Protein AF-A0A0H5RE00-F1 (afdb_monomer_lite)

Organism: NCBI:txid70186

Radius of gyration: 15.26 Å; chains: 1; bounding box: 56×34×27 Å

Secondary structure (DSSP, 8-state):
-------------EEEEEEEETTEEEETTTS--EE-BT-EE--SSS-EEEBSSHHHHHH--PPPPTT-TTTTS-EEEEEEEEES--EE-SSS-EEESEEEEEEEEEE-

pLDDT: mean 86.68, std 14.83, range [39.19, 97.5]

Foldseek 3Di:
DDDPPPPPPPQQKWKAKFFADPNWTHDLPPRPFTADAQDKTADPPDADKTASDPVVRVPDDDDHPPPDPRPPTWMFMWMWGADDDWDDDPDNIIGGRIIHTHDTPGTD

Structure (mmCIF, N/CA/C/O backbone):
data_AF-A0A0H5RE00-F1
#
_entry.id   AF-A0A0H5RE00-F1
#
loop_
_atom_site.group_PDB
_atom_site.id
_atom_site.type_symbol
_atom_site.label_atom_id
_atom_site.label_alt_id
_atom_site.label_comp_id
_atom_site.label_asym_id
_atom_site.label_entity_id
_atom_site.label_seq_id
_atom_site.pdbx_PDB_ins_code
_atom_site.Cartn_x
_atom_site.Cartn_y
_atom_site.Cartn_z
_atom_site.occupancy
_atom_site.B_iso_or_equiv
_atom_site.auth_seq_id
_atom_site.auth_comp_id
_atom_site.auth_asym_id
_atom_site.auth_atom_id
_atom_site.pdbx_PDB_model_num
ATOM 1 N N . ILE A 1 1 ? 39.079 -20.223 -10.712 1.00 48.88 1 ILE A N 1
ATOM 2 C CA . ILE A 1 1 ? 37.761 -19.880 -11.305 1.00 48.88 1 ILE A CA 1
ATOM 3 C C . ILE A 1 1 ? 37.000 -19.061 -10.265 1.00 48.88 1 ILE A C 1
ATOM 5 O O . ILE A 1 1 ? 36.686 -19.583 -9.202 1.00 48.88 1 ILE A O 1
ATOM 9 N N . ARG A 1 2 ? 36.873 -17.744 -10.484 1.00 40.62 2 ARG A N 1
ATOM 10 C CA . ARG A 1 2 ? 36.325 -16.793 -9.500 1.00 40.62 2 ARG A CA 1
ATOM 11 C C . ARG A 1 2 ? 34.838 -17.075 -9.268 1.00 40.62 2 ARG A C 1
ATOM 13 O O . ARG A 1 2 ? 34.059 -17.095 -10.217 1.00 40.62 2 ARG A O 1
ATOM 20 N N . LYS A 1 3 ? 34.474 -17.283 -8.000 1.00 41.06 3 LYS A N 1
ATOM 21 C CA . LYS A 1 3 ? 33.091 -17.317 -7.516 1.00 41.06 3 LYS A CA 1
ATOM 22 C C . LYS A 1 3 ? 32.410 -16.011 -7.938 1.00 41.06 3 LYS A C 1
ATOM 24 O O . LYS A 1 3 ? 32.919 -14.937 -7.628 1.00 41.06 3 LYS A O 1
ATOM 29 N N . LYS A 1 4 ? 31.290 -16.105 -8.661 1.00 43.22 4 LYS A N 1
ATOM 30 C CA . LYS A 1 4 ? 30.365 -14.983 -8.848 1.00 43.22 4 LYS A CA 1
ATOM 31 C C . LYS A 1 4 ? 29.845 -14.611 -7.462 1.00 43.22 4 LYS A C 1
ATOM 33 O O . LYS A 1 4 ? 28.986 -15.301 -6.921 1.00 43.22 4 LYS A O 1
ATOM 38 N N . THR A 1 5 ? 30.406 -13.561 -6.877 1.00 39.19 5 THR A N 1
ATOM 39 C CA . THR A 1 5 ? 29.762 -12.840 -5.785 1.00 39.19 5 THR A CA 1
ATOM 40 C C . THR A 1 5 ? 28.482 -12.269 -6.376 1.00 39.19 5 THR A C 1
ATOM 42 O O . THR A 1 5 ? 28.529 -11.340 -7.177 1.00 39.19 5 THR A O 1
ATOM 45 N N . VAL A 1 6 ? 27.349 -12.902 -6.079 1.00 47.91 6 VAL A N 1
ATOM 46 C CA . VAL A 1 6 ? 26.043 -12.285 -6.289 1.00 47.91 6 VAL A CA 1
ATOM 47 C C . VAL A 1 6 ? 26.027 -11.109 -5.325 1.00 47.91 6 VAL A C 1
ATOM 49 O O . VAL A 1 6 ? 25.973 -11.307 -4.112 1.00 47.91 6 VAL A O 1
ATOM 52 N N . GLU A 1 7 ? 26.220 -9.906 -5.863 1.00 43.00 7 GLU A N 1
ATOM 53 C CA . GLU A 1 7 ? 26.027 -8.663 -5.128 1.00 43.00 7 GLU A CA 1
ATOM 54 C C . GLU A 1 7 ? 24.684 -8.754 -4.416 1.00 43.00 7 GLU A C 1
ATOM 56 O O . GLU A 1 7 ? 23.665 -9.086 -5.024 1.00 43.00 7 GLU A O 1
ATOM 61 N N . SER A 1 8 ? 24.706 -8.534 -3.104 1.00 42.25 8 SER A N 1
ATOM 62 C CA . SER A 1 8 ? 23.508 -8.471 -2.288 1.00 42.25 8 SER A CA 1
ATOM 63 C C . SER A 1 8 ? 22.559 -7.460 -2.922 1.00 42.25 8 SER A C 1
ATOM 65 O O . SER A 1 8 ? 22.810 -6.256 -2.853 1.00 42.25 8 SER A O 1
ATOM 67 N N . THR A 1 9 ? 21.483 -7.933 -3.549 1.00 45.09 9 THR A N 1
ATOM 68 C CA . THR A 1 9 ? 20.336 -7.091 -3.869 1.00 45.09 9 THR A CA 1
ATOM 69 C C . THR A 1 9 ? 19.913 -6.464 -2.557 1.00 45.09 9 THR A C 1
ATOM 71 O O . THR A 1 9 ? 19.398 -7.149 -1.674 1.00 45.09 9 THR A O 1
ATOM 74 N N . VAL A 1 10 ? 20.197 -5.174 -2.392 1.00 53.00 10 VAL A N 1
ATOM 75 C CA . VAL A 1 10 ? 19.558 -4.373 -1.357 1.00 53.00 10 VAL A CA 1
ATOM 76 C C . VAL A 1 10 ? 18.070 -4.613 -1.567 1.00 53.00 10 VAL A C 1
ATOM 78 O O . VAL A 1 10 ? 17.545 -4.250 -2.619 1.00 53.00 10 VAL A O 1
ATOM 81 N N . ASN A 1 11 ? 17.409 -5.311 -0.639 1.00 62.50 11 ASN A N 1
ATOM 82 C CA . ASN A 1 11 ? 15.957 -5.433 -0.671 1.00 62.50 11 ASN A CA 1
ATOM 83 C C . ASN A 1 11 ? 15.418 -4.014 -0.504 1.00 62.50 11 ASN A C 1
ATOM 85 O O . ASN A 1 11 ? 15.337 -3.491 0.607 1.00 62.50 11 ASN A O 1
ATOM 89 N N . GLN A 1 12 ? 15.167 -3.351 -1.629 1.00 85.19 12 GLN A N 1
ATOM 90 C CA . GLN A 1 12 ? 14.669 -1.993 -1.652 1.00 85.19 12 GLN A CA 1
ATOM 91 C C . GLN A 1 12 ? 13.190 -2.059 -1.305 1.00 85.19 12 GLN A C 1
ATOM 93 O O . GLN A 1 12 ? 12.387 -2.629 -2.042 1.00 85.19 12 GLN A O 1
ATOM 98 N N . TYR A 1 13 ? 12.851 -1.503 -0.151 1.00 93.19 13 TYR A N 1
ATOM 99 C CA . TYR A 1 13 ? 11.478 -1.427 0.315 1.00 93.19 13 TYR A CA 1
ATOM 100 C C . TYR A 1 13 ? 10.868 -0.076 -0.029 1.00 93.19 13 TYR A C 1
ATOM 102 O O . TYR A 1 13 ? 11.562 0.936 -0.116 1.00 93.19 13 TYR A O 1
ATOM 110 N N . TYR A 1 14 ? 9.545 -0.065 -0.151 1.00 95.94 14 TYR A N 1
ATOM 111 C CA . TYR A 1 14 ? 8.764 1.141 -0.377 1.00 95.94 14 TYR A CA 1
ATOM 112 C C . TYR A 1 14 ? 7.647 1.268 0.651 1.00 95.94 14 TYR A C 1
ATOM 114 O O . TYR A 1 14 ? 7.284 0.316 1.342 1.00 95.94 14 TYR A O 1
ATOM 122 N N . TYR A 1 15 ? 7.074 2.462 0.737 1.00 95.94 15 TYR A N 1
ATOM 123 C CA . TYR A 1 15 ? 6.132 2.831 1.780 1.00 95.94 15 TYR A CA 1
ATOM 124 C C . TYR A 1 15 ? 4.811 3.322 1.201 1.00 95.94 15 TYR A C 1
ATOM 126 O O . TYR A 1 15 ? 4.764 4.058 0.210 1.00 95.94 15 TYR A O 1
ATOM 134 N N . LYS A 1 16 ? 3.708 2.941 1.848 1.00 95.25 16 LYS A N 1
ATOM 135 C CA . LYS A 1 16 ? 2.358 3.342 1.443 1.00 95.25 16 LYS A CA 1
ATOM 136 C C . LYS A 1 16 ? 1.461 3.552 2.657 1.00 95.25 16 LYS A C 1
ATOM 138 O O . LYS A 1 16 ? 1.506 2.773 3.601 1.00 95.25 16 LYS A O 1
ATOM 143 N N . ILE A 1 17 ? 0.605 4.575 2.613 1.00 95.31 17 ILE A N 1
ATOM 144 C CA . ILE A 1 17 ? -0.490 4.720 3.579 1.00 95.31 17 ILE A CA 1
ATOM 145 C C . ILE A 1 17 ? -1.723 3.963 3.076 1.00 95.31 17 ILE A C 1
ATOM 147 O O . ILE A 1 17 ? -2.159 4.152 1.936 1.00 95.31 17 ILE A O 1
ATOM 151 N N . VAL A 1 18 ? -2.305 3.157 3.958 1.00 95.56 18 VAL A N 1
ATOM 152 C CA . VAL A 1 18 ? -3.552 2.409 3.745 1.00 95.56 18 VAL A CA 1
ATOM 153 C C . VAL A 1 18 ? -4.524 2.664 4.903 1.00 95.56 18 VAL A C 1
ATOM 155 O O . VAL A 1 18 ? -4.112 3.052 5.998 1.00 95.56 18 VAL A O 1
ATOM 158 N N . GLY A 1 19 ? -5.823 2.508 4.651 1.00 95.62 19 GLY A N 1
ATOM 159 C CA . GLY A 1 19 ? -6.872 2.593 5.669 1.00 95.62 19 GLY A CA 1
ATOM 160 C C . GLY A 1 19 ? -7.113 1.241 6.336 1.00 95.62 19 GLY A C 1
ATOM 161 O O . GLY A 1 19 ? -6.923 0.206 5.703 1.00 95.62 19 GLY A O 1
ATOM 162 N N . VAL A 1 20 ? -7.545 1.246 7.594 1.00 95.88 20 VAL A N 1
ATOM 163 C CA . VAL A 1 20 ? -7.832 0.041 8.380 1.00 95.88 20 VAL A CA 1
ATOM 164 C C . VAL A 1 20 ? -9.329 -0.066 8.643 1.00 95.88 20 VAL A C 1
ATOM 166 O O . VAL A 1 20 ? -9.926 0.844 9.214 1.00 95.88 20 VAL A O 1
ATOM 169 N N . VAL A 1 21 ? -9.936 -1.190 8.263 1.00 95.19 21 VAL A N 1
ATOM 170 C CA . VAL A 1 21 ? -11.358 -1.480 8.509 1.00 95.19 21 VAL A CA 1
ATOM 171 C C . VAL A 1 21 ? -11.488 -2.925 8.969 1.00 95.19 21 VAL A C 1
ATOM 173 O O . VAL A 1 21 ? -11.123 -3.838 8.235 1.00 95.19 21 VAL A O 1
ATOM 176 N N . GLY A 1 22 ? -11.972 -3.144 10.196 1.00 93.38 22 GLY A N 1
ATOM 177 C CA . GLY A 1 22 ? -12.140 -4.497 10.747 1.00 93.38 22 GLY A CA 1
ATOM 178 C C . GLY A 1 22 ? -10.849 -5.329 10.746 1.00 93.38 22 GLY A C 1
ATOM 179 O O . GLY A 1 22 ? -10.891 -6.513 10.440 1.00 93.38 22 GLY A O 1
ATOM 180 N N . GLY A 1 23 ? -9.694 -4.699 10.995 1.00 93.25 23 GLY A N 1
ATOM 181 C CA . GLY A 1 23 ? -8.378 -5.357 10.972 1.00 93.25 23 GLY A CA 1
ATOM 182 C C . GLY A 1 23 ? -7.776 -5.582 9.579 1.00 93.25 23 GLY A C 1
ATOM 183 O O . GLY A 1 23 ? -6.653 -6.065 9.480 1.00 93.25 23 GLY A O 1
ATOM 184 N N . ARG A 1 24 ? -8.483 -5.202 8.509 1.00 96.44 24 ARG A N 1
ATOM 185 C CA . ARG A 1 24 ? -8.038 -5.345 7.115 1.00 96.44 24 ARG A CA 1
ATOM 186 C C . ARG A 1 24 ? -7.505 -4.022 6.577 1.00 96.44 24 ARG A C 1
ATOM 188 O O . ARG A 1 24 ? -7.965 -2.956 6.989 1.00 96.44 24 ARG A O 1
ATOM 195 N N . PHE A 1 25 ? -6.559 -4.093 5.646 1.00 97.31 25 PHE A N 1
ATOM 196 C CA . PHE A 1 25 ? -5.849 -2.933 5.112 1.00 97.31 25 PHE A CA 1
ATOM 197 C C . PHE A 1 25 ? -6.296 -2.636 3.683 1.00 97.31 25 PHE A C 1
ATOM 199 O O . PHE A 1 25 ? -6.187 -3.495 2.817 1.00 97.31 25 PHE A O 1
ATOM 206 N N . PHE A 1 26 ? -6.759 -1.418 3.412 1.00 95.75 26 PHE A N 1
ATOM 207 C CA . PHE A 1 26 ? -7.305 -1.035 2.110 1.00 95.75 26 PHE A CA 1
ATOM 208 C C . PHE A 1 26 ? -6.611 0.188 1.518 1.00 95.75 26 PHE A C 1
ATOM 210 O O . PHE A 1 26 ? -6.291 1.158 2.211 1.00 95.75 26 PHE A O 1
ATOM 217 N N . SER A 1 27 ? -6.427 0.177 0.200 1.00 93.50 27 SER A N 1
ATOM 218 C CA . SER A 1 27 ? -5.966 1.337 -0.557 1.00 93.50 27 SER A CA 1
ATOM 219 C C . SER A 1 27 ? -6.886 2.531 -0.316 1.00 93.50 27 SER A C 1
ATOM 221 O O . SER A 1 27 ? -8.087 2.479 -0.571 1.00 93.50 27 SER A O 1
ATOM 223 N N . LEU A 1 28 ? -6.305 3.651 0.116 1.00 91.38 28 LEU A N 1
ATOM 224 C CA . LEU A 1 28 ? -7.030 4.914 0.267 1.00 91.38 28 LEU A CA 1
ATOM 225 C C . LEU A 1 28 ? -7.516 5.489 -1.076 1.00 91.38 28 LEU A C 1
ATOM 227 O O . LEU A 1 28 ? -8.407 6.330 -1.083 1.00 91.38 28 LEU A O 1
ATOM 231 N N . PHE A 1 29 ? -6.928 5.061 -2.199 1.00 86.69 29 PHE A N 1
ATOM 232 C CA . PHE A 1 29 ? -7.257 5.580 -3.527 1.00 86.69 29 PHE A CA 1
ATOM 233 C C . PHE A 1 29 ? -8.598 5.056 -4.048 1.00 86.69 29 PHE A C 1
ATOM 235 O O . PHE A 1 29 ? -9.443 5.843 -4.463 1.00 86.69 29 PHE A O 1
ATOM 242 N N . ASP A 1 30 ? -8.790 3.737 -4.019 1.00 87.44 30 ASP A N 1
ATOM 243 C CA . ASP A 1 30 ? -9.976 3.074 -4.577 1.00 87.44 30 ASP A CA 1
ATOM 244 C C . ASP A 1 30 ? -10.934 2.537 -3.500 1.00 87.44 30 ASP A C 1
ATOM 246 O O . ASP A 1 30 ? -12.094 2.258 -3.798 1.00 87.44 30 ASP A O 1
ATOM 250 N N . GLY A 1 31 ? -10.474 2.396 -2.252 1.00 88.94 31 GLY A N 1
ATOM 251 C CA . GLY A 1 31 ? -11.240 1.809 -1.155 1.00 88.94 31 GLY A CA 1
ATOM 252 C C . GLY A 1 31 ? -11.585 0.326 -1.325 1.00 88.94 31 GLY A C 1
ATOM 253 O O . GLY A 1 31 ? -12.439 -0.170 -0.594 1.00 88.94 31 GLY A O 1
ATOM 254 N N . LYS A 1 32 ? -10.969 -0.368 -2.288 1.00 90.38 32 LYS A N 1
ATOM 255 C CA . LYS A 1 32 ? -11.279 -1.752 -2.683 1.00 90.38 32 LYS A CA 1
ATOM 256 C C . LYS A 1 32 ? -10.059 -2.664 -2.642 1.00 90.38 32 LYS A C 1
ATOM 258 O O . LYS A 1 32 ? -10.184 -3.805 -2.212 1.00 90.38 32 LYS A O 1
ATOM 263 N N . THR A 1 33 ? -8.900 -2.178 -3.083 1.00 94.19 33 THR A N 1
ATOM 264 C CA . THR A 1 33 ? -7.664 -2.963 -3.122 1.00 94.19 33 THR A CA 1
ATOM 265 C C . THR A 1 33 ? -7.227 -3.274 -1.696 1.00 94.19 33 THR A C 1
ATOM 267 O O . THR A 1 33 ? -6.880 -2.363 -0.940 1.00 94.19 33 THR A O 1
ATOM 270 N N . GLU A 1 34 ? -7.264 -4.550 -1.333 1.00 95.94 34 GLU A N 1
ATOM 271 C CA . GLU A 1 34 ? -6.861 -5.044 -0.021 1.00 95.94 34 GLU A CA 1
ATOM 272 C C . GLU A 1 34 ? -5.373 -5.411 -0.014 1.00 95.94 34 GLU A C 1
ATOM 274 O O . GLU A 1 34 ? -4.858 -5.969 -0.979 1.00 95.94 34 GLU A O 1
ATOM 279 N N . TYR A 1 35 ? -4.696 -5.112 1.091 1.00 97.25 35 TYR A N 1
ATOM 280 C CA . TYR A 1 35 ? -3.330 -5.532 1.369 1.00 97.25 35 TYR A CA 1
ATOM 281 C C . TYR A 1 35 ? -3.360 -6.590 2.466 1.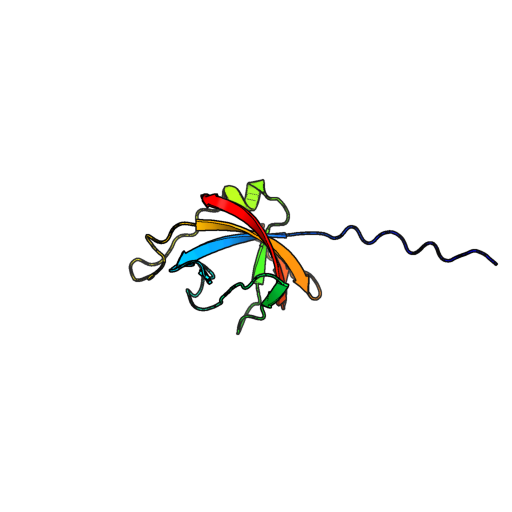00 97.25 35 TYR A C 1
ATOM 283 O O . TYR A 1 35 ? -3.752 -6.305 3.601 1.00 97.25 35 TYR A O 1
ATOM 291 N N . ARG A 1 36 ? -2.919 -7.804 2.139 1.00 97.50 36 ARG A N 1
ATOM 292 C CA . ARG A 1 36 ? -2.758 -8.903 3.096 1.00 97.50 36 ARG A CA 1
ATOM 293 C C . ARG A 1 36 ? -1.290 -9.258 3.239 1.00 97.50 36 ARG A C 1
ATOM 295 O O . ARG A 1 36 ? -0.535 -9.182 2.276 1.00 97.50 36 ARG A O 1
ATOM 302 N N . LEU A 1 37 ? -0.888 -9.558 4.467 1.00 96.25 37 LEU A N 1
ATOM 303 C CA . LEU A 1 37 ? 0.510 -9.783 4.810 1.00 96.25 37 LEU A CA 1
ATOM 304 C C . LEU A 1 37 ? 1.085 -10.939 3.979 1.00 96.25 37 LEU A C 1
ATOM 306 O O . LEU A 1 37 ? 0.502 -12.018 3.952 1.00 96.25 37 LEU A O 1
ATOM 310 N N . GLY A 1 38 ? 2.212 -10.702 3.312 1.00 95.31 38 GLY A N 1
ATOM 311 C CA . GLY A 1 38 ? 2.887 -11.663 2.442 1.00 95.31 38 GLY A CA 1
ATOM 312 C C . GLY A 1 38 ? 2.232 -11.879 1.073 1.00 95.31 38 GLY A C 1
ATOM 313 O O . GLY A 1 38 ? 2.797 -12.601 0.257 1.00 95.31 38 GLY A O 1
ATOM 314 N N . GLU A 1 39 ? 1.082 -11.263 0.786 1.00 96.50 39 GLU A N 1
ATOM 315 C CA . GLU A 1 39 ? 0.399 -11.433 -0.500 1.00 96.50 39 GLU A CA 1
ATOM 316 C C . GLU A 1 39 ? 0.849 -10.392 -1.535 1.00 96.50 39 GLU A C 1
ATOM 318 O O . GLU A 1 39 ? 1.033 -9.208 -1.224 1.00 96.50 39 GLU A O 1
ATOM 323 N N . GLU A 1 40 ? 0.982 -10.837 -2.791 1.00 96.56 40 GLU A N 1
ATOM 324 C CA . GLU A 1 40 ? 1.136 -9.952 -3.945 1.00 96.56 40 GLU A CA 1
ATOM 325 C C . GLU A 1 40 ? -0.182 -9.214 -4.211 1.00 96.56 40 GLU A C 1
ATOM 327 O O . GLU A 1 40 ? -1.233 -9.809 -4.445 1.00 96.56 40 GLU A O 1
ATOM 332 N N . VAL A 1 41 ? -0.110 -7.889 -4.238 1.00 96.38 41 VAL A N 1
ATOM 333 C CA . VAL A 1 41 ? -1.221 -6.999 -4.554 1.00 96.38 41 VAL A CA 1
ATOM 334 C C . VAL A 1 41 ? -1.032 -6.441 -5.955 1.00 96.38 41 VAL A C 1
ATOM 336 O O . VAL A 1 41 ? -0.155 -5.606 -6.189 1.00 96.38 41 VAL A O 1
ATOM 339 N N . ARG A 1 42 ? -1.916 -6.848 -6.869 1.00 94.56 42 ARG A N 1
ATOM 340 C CA . ARG A 1 42 ? -1.972 -6.374 -8.256 1.00 94.56 42 ARG A CA 1
ATOM 341 C C . ARG A 1 42 ? -3.299 -5.647 -8.519 1.00 94.56 42 ARG A C 1
ATOM 343 O O . ARG A 1 42 ? -4.299 -6.294 -8.833 1.00 94.56 42 ARG A O 1
ATOM 350 N N . PRO A 1 43 ? -3.358 -4.314 -8.363 1.00 86.94 43 PRO A N 1
ATOM 351 C CA . PRO A 1 43 ? -4.591 -3.568 -8.576 1.00 86.94 43 PRO A CA 1
ATOM 352 C C . PRO A 1 43 ? -4.961 -3.543 -10.062 1.00 86.94 43 PRO A C 1
ATOM 354 O O . PRO A 1 43 ? -4.097 -3.489 -10.938 1.00 86.94 43 PRO A O 1
ATOM 357 N N . GLN A 1 44 ? -6.259 -3.500 -10.354 1.00 80.50 44 GLN A N 1
ATOM 358 C CA . GLN A 1 44 ? -6.736 -3.255 -11.712 1.00 80.50 44 GLN A CA 1
ATOM 359 C C . GLN A 1 44 ? -6.443 -1.791 -12.090 1.00 80.50 44 GLN A C 1
ATOM 361 O O . GLN A 1 44 ? -6.995 -0.869 -11.490 1.00 80.50 44 GLN A O 1
ATOM 366 N N . GLY A 1 45 ? -5.553 -1.560 -13.060 1.00 80.19 45 GLY A N 1
ATOM 367 C CA . GLY A 1 45 ? -5.263 -0.225 -13.597 1.00 80.19 45 GLY A CA 1
ATOM 368 C C . GLY A 1 45 ? -3.792 0.188 -13.503 1.00 80.19 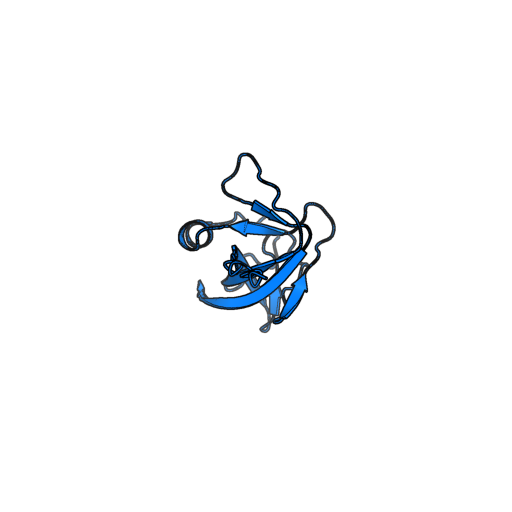45 GLY A C 1
ATOM 369 O O . GLY A 1 45 ? -2.903 -0.554 -13.899 1.00 80.19 45 GLY A O 1
ATOM 370 N N . ARG A 1 46 ? -3.525 1.410 -13.019 1.00 81.44 46 ARG A N 1
ATOM 371 C CA . ARG A 1 46 ? -2.208 2.087 -13.105 1.00 81.44 46 ARG A CA 1
ATOM 372 C C . ARG A 1 46 ? -1.108 1.519 -12.183 1.00 81.44 46 ARG A C 1
ATOM 374 O O . ARG A 1 46 ? -0.032 2.107 -12.094 1.00 81.44 46 ARG A O 1
ATOM 381 N N . GLY A 1 47 ? -1.360 0.398 -11.510 1.00 90.38 47 GLY A N 1
ATOM 382 C CA . GLY A 1 47 ? -0.438 -0.203 -10.548 1.00 90.38 47 GLY A CA 1
ATOM 383 C C . GLY A 1 47 ? -0.496 0.426 -9.152 1.00 90.38 47 GLY A C 1
ATOM 384 O O . GLY A 1 47 ? -1.379 1.226 -8.825 1.00 90.38 47 GLY A O 1
ATOM 385 N N . VAL A 1 48 ? 0.452 0.042 -8.299 1.00 93.81 48 VAL A N 1
ATOM 386 C CA . VAL A 1 48 ? 0.526 0.478 -6.903 1.00 93.81 48 VAL A CA 1
ATOM 387 C C . VAL A 1 48 ? 1.483 1.651 -6.765 1.00 93.81 48 VAL A C 1
ATOM 389 O O . VAL A 1 48 ? 2.689 1.494 -6.911 1.00 93.81 48 VAL A O 1
ATOM 392 N N . PHE A 1 49 ? 0.946 2.820 -6.415 1.00 94.00 49 PHE A N 1
ATOM 393 C CA . PHE A 1 49 ? 1.753 3.988 -6.060 1.00 94.00 49 PHE A CA 1
ATOM 394 C C . PHE A 1 49 ? 2.279 3.896 -4.624 1.00 94.00 49 PHE A C 1
ATOM 396 O O . PHE A 1 49 ? 1.488 3.713 -3.685 1.00 94.00 49 PHE A O 1
ATOM 403 N N . VAL A 1 50 ? 3.587 4.081 -4.478 1.00 94.69 50 VAL A N 1
ATOM 404 C CA . VAL A 1 50 ? 4.367 4.001 -3.239 1.00 94.69 50 VAL A CA 1
ATOM 405 C C . VAL A 1 50 ? 5.405 5.128 -3.186 1.00 94.69 50 VAL A C 1
ATOM 407 O O . VAL A 1 50 ? 5.613 5.839 -4.170 1.00 94.69 50 VAL A O 1
ATOM 410 N N . TYR A 1 51 ? 6.048 5.289 -2.035 1.00 95.00 51 TYR A N 1
ATOM 411 C CA . TYR A 1 51 ? 7.156 6.218 -1.823 1.00 95.00 51 TYR A CA 1
ATOM 412 C C . TYR A 1 51 ? 8.418 5.453 -1.464 1.00 95.00 51 TYR A C 1
ATOM 414 O O . TYR A 1 51 ? 8.352 4.458 -0.747 1.00 95.00 51 TYR A O 1
ATOM 422 N N . GLU A 1 52 ? 9.560 5.938 -1.926 1.00 92.81 52 GLU A N 1
ATOM 423 C CA . GLU A 1 52 ? 10.858 5.375 -1.561 1.00 92.81 52 GLU A CA 1
ATOM 424 C C . GLU A 1 52 ? 11.233 5.713 -0.119 1.00 92.81 52 GLU A C 1
ATOM 426 O O . GLU A 1 52 ? 11.697 4.850 0.617 1.00 92.81 52 GLU A O 1
ATOM 431 N N . GLN A 1 53 ? 10.961 6.948 0.313 1.00 92.25 53 GLN A N 1
ATOM 432 C CA . GLN A 1 53 ? 11.286 7.396 1.663 1.00 92.25 53 GLN A CA 1
ATOM 433 C C . GLN A 1 53 ? 10.066 7.347 2.580 1.00 92.25 53 GLN A C 1
ATOM 435 O O . GLN A 1 53 ? 8.976 7.835 2.249 1.00 92.25 53 GLN A O 1
ATOM 440 N N . LYS A 1 54 ? 10.270 6.813 3.786 1.00 91.88 54 LYS A N 1
ATOM 441 C CA . LYS A 1 54 ? 9.245 6.716 4.829 1.00 91.88 54 LYS A CA 1
ATOM 442 C C . LYS A 1 54 ? 8.665 8.090 5.168 1.00 91.88 54 LYS A C 1
ATOM 444 O O . LYS A 1 54 ? 7.452 8.233 5.285 1.00 91.88 54 LYS A O 1
ATOM 449 N N . GLU A 1 55 ? 9.508 9.110 5.270 1.00 91.06 55 GLU A N 1
ATOM 450 C CA . GLU A 1 55 ? 9.146 10.476 5.660 1.00 91.06 55 GLU A CA 1
ATOM 451 C C . GLU A 1 55 ? 8.289 11.163 4.590 1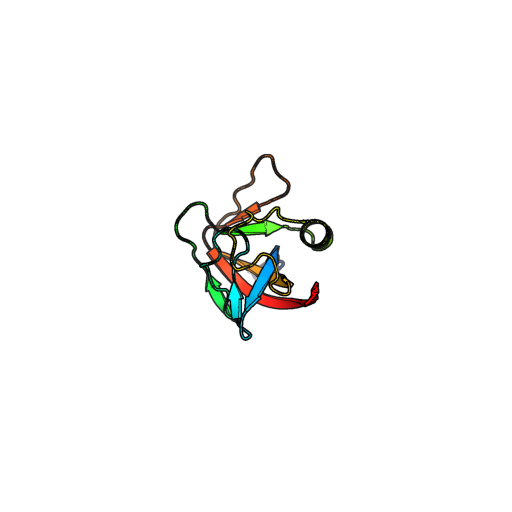.00 91.06 55 GLU A C 1
ATOM 453 O O . GLU A 1 55 ? 7.474 12.033 4.900 1.00 91.06 55 GLU A O 1
ATOM 458 N N . GLN A 1 56 ? 8.460 10.800 3.315 1.00 90.81 56 GLN A N 1
ATOM 459 C CA . GLN A 1 56 ? 7.601 11.285 2.229 1.00 90.81 56 GLN A CA 1
ATOM 460 C C . GLN A 1 56 ? 6.217 10.641 2.309 1.00 90.81 56 GLN A C 1
ATOM 462 O O . GLN A 1 56 ? 5.205 11.344 2.250 1.00 90.81 56 GLN A O 1
ATOM 467 N N . ALA A 1 57 ? 6.166 9.320 2.512 1.00 90.94 57 ALA A N 1
ATOM 468 C CA . ALA A 1 57 ? 4.902 8.624 2.709 1.00 90.94 57 ALA A CA 1
ATOM 469 C C . ALA A 1 57 ? 4.152 9.153 3.932 1.00 90.94 57 ALA A C 1
ATOM 471 O O . ALA A 1 57 ? 2.947 9.350 3.861 1.00 90.94 57 ALA A O 1
ATOM 472 N N . ASP A 1 58 ? 4.853 9.420 5.030 1.00 86.56 58 ASP A N 1
ATOM 473 C CA . ASP A 1 58 ? 4.253 9.844 6.292 1.00 86.56 58 ASP A CA 1
ATOM 474 C C . ASP A 1 58 ? 3.696 11.275 6.244 1.00 86.56 58 ASP A C 1
ATOM 476 O O . ASP A 1 58 ? 2.661 11.568 6.848 1.00 86.56 58 ASP A O 1
ATOM 480 N N . ARG A 1 59 ? 4.336 12.159 5.466 1.00 87.38 59 ARG A N 1
ATOM 481 C C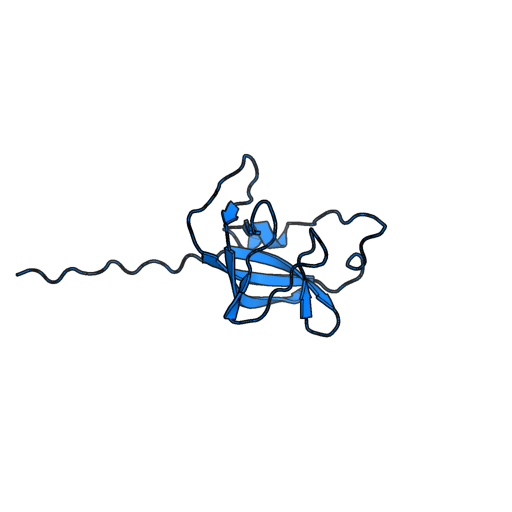A . ARG A 1 59 ? 3.844 13.517 5.176 1.00 87.38 59 ARG A CA 1
ATOM 482 C C . ARG A 1 59 ? 2.686 13.531 4.183 1.00 87.38 59 ARG A C 1
ATOM 484 O O . ARG A 1 59 ? 1.946 14.512 4.131 1.00 87.38 59 ARG A O 1
ATOM 491 N N . ASN A 1 60 ? 2.484 12.457 3.421 1.00 84.88 60 ASN A N 1
ATOM 492 C CA . ASN A 1 60 ? 1.362 12.371 2.500 1.00 84.88 60 ASN A CA 1
ATOM 493 C C . ASN A 1 60 ? 0.032 12.411 3.273 1.00 84.88 60 ASN A C 1
ATOM 495 O O . ASN A 1 60 ? -0.263 11.585 4.142 1.00 84.88 60 ASN A O 1
ATOM 499 N N . ARG A 1 61 ? -0.806 13.387 2.930 1.00 81.44 61 ARG A N 1
ATOM 500 C CA . ARG A 1 61 ? -2.168 13.538 3.447 1.00 81.44 61 ARG A CA 1
ATOM 501 C C . ARG A 1 61 ? -3.123 13.421 2.261 1.00 81.44 61 ARG A C 1
ATOM 503 O O . ARG A 1 61 ? -3.541 14.441 1.719 1.00 81.44 61 ARG A O 1
ATOM 510 N N . PRO A 1 62 ? -3.432 12.192 1.802 1.00 81.50 62 PRO A N 1
ATOM 511 C CA . PRO A 1 62 ? -4.259 12.018 0.619 1.00 81.50 62 PRO A CA 1
ATOM 512 C C . PRO A 1 62 ? -5.640 12.633 0.857 1.00 81.50 62 PRO A C 1
ATOM 514 O O . PRO A 1 62 ? -6.305 12.330 1.853 1.00 81.50 62 PRO A O 1
ATOM 517 N N . HIS A 1 63 ? -6.059 13.499 -0.066 1.00 83.00 63 HIS A N 1
ATOM 518 C CA . HIS A 1 63 ? -7.412 14.029 -0.078 1.00 83.00 63 HIS A CA 1
ATOM 519 C C . HIS A 1 63 ? -8.374 12.911 -0.482 1.00 83.00 63 HIS A C 1
ATOM 521 O O . HIS A 1 63 ? -8.259 12.345 -1.569 1.00 83.00 63 HIS A O 1
ATOM 527 N N . LEU A 1 64 ? -9.307 12.581 0.407 1.00 85.50 64 LEU A N 1
ATOM 528 C CA . LEU A 1 64 ? -10.347 11.596 0.143 1.00 85.50 64 LEU A CA 1
ATOM 529 C C . LEU A 1 64 ? -11.642 12.315 -0.249 1.00 85.50 64 LEU A C 1
ATOM 531 O O . LEU A 1 64 ? -12.034 13.251 0.457 1.00 85.50 64 LEU A O 1
ATOM 535 N N . PRO A 1 65 ? -12.344 11.868 -1.308 1.00 81.19 65 PRO A N 1
ATOM 536 C CA . PRO A 1 65 ? -13.660 12.397 -1.648 1.00 81.19 65 PRO A CA 1
ATOM 537 C C . PRO A 1 65 ? -14.614 12.325 -0.452 1.00 81.19 65 PRO A C 1
ATOM 539 O O . PRO A 1 65 ? -14.538 11.392 0.351 1.00 81.19 65 PRO A O 1
ATOM 542 N N . LYS A 1 66 ? -15.563 13.268 -0.352 1.00 81.00 66 LYS A N 1
ATOM 543 C CA . LYS A 1 66 ? -16.532 13.321 0.764 1.00 81.00 66 LYS A CA 1
ATOM 544 C C . LYS A 1 66 ? -17.282 11.998 0.976 1.00 81.00 66 LYS A C 1
ATOM 546 O O . LYS A 1 66 ? -17.583 11.670 2.116 1.00 81.00 66 LYS A O 1
ATOM 551 N N . GLN A 1 67 ? -17.537 11.258 -0.102 1.00 83.94 67 GLN A N 1
ATOM 552 C CA . GLN A 1 67 ? -18.279 9.993 -0.114 1.00 83.94 67 GLN A CA 1
ATOM 553 C C . GLN A 1 67 ? -17.400 8.758 0.169 1.00 83.94 67 GLN A C 1
ATOM 555 O O . GLN A 1 67 ? -17.899 7.634 0.184 1.00 83.94 67 GLN A O 1
ATOM 560 N N . SER A 1 68 ? -16.086 8.930 0.361 1.00 85.69 68 SER A N 1
ATOM 561 C CA . SER A 1 68 ? -15.187 7.809 0.635 1.00 85.69 68 SER A CA 1
ATOM 562 C C . SER A 1 68 ? -15.532 7.155 1.969 1.00 85.69 68 SER A C 1
ATOM 564 O O . SER A 1 68 ? -15.480 7.793 3.023 1.00 85.69 68 SER A O 1
ATOM 566 N N . LYS A 1 69 ? -15.784 5.844 1.933 1.00 85.25 69 LYS A N 1
ATOM 567 C CA . LYS A 1 69 ? -16.015 5.023 3.131 1.00 85.25 69 LYS A CA 1
ATOM 568 C C . LYS A 1 69 ? -14.792 4.954 4.057 1.00 85.25 69 LYS A C 1
ATOM 570 O O . LYS A 1 69 ? -14.920 4.540 5.200 1.00 85.25 69 LYS A O 1
ATOM 575 N N . LEU A 1 70 ? -13.617 5.386 3.586 1.00 90.88 70 LEU A N 1
ATOM 576 C CA . LEU A 1 70 ? -12.369 5.407 4.355 1.00 90.88 70 LEU A CA 1
ATOM 577 C C . LEU A 1 70 ? -12.051 6.777 4.973 1.00 90.88 70 LEU A C 1
ATOM 579 O O . LEU A 1 70 ? -10.993 6.939 5.577 1.00 90.88 70 LEU A O 1
ATOM 583 N N . LYS A 1 71 ? -12.935 7.779 4.848 1.00 86.81 71 LYS A N 1
ATOM 584 C CA . LYS A 1 71 ? -12.662 9.145 5.329 1.00 86.81 71 LYS A CA 1
ATOM 585 C C . LYS A 1 71 ? -12.345 9.212 6.831 1.00 86.81 71 LYS A C 1
ATOM 587 O O . LYS A 1 71 ? -11.456 9.970 7.207 1.00 86.81 71 LYS A O 1
ATOM 592 N N . GLY A 1 72 ? -13.029 8.408 7.647 1.00 87.38 72 GLY A N 1
ATOM 593 C CA . GLY A 1 72 ? -12.806 8.289 9.095 1.00 87.38 72 GLY A CA 1
ATOM 594 C C . GLY A 1 72 ? -12.081 7.011 9.527 1.00 87.38 72 GLY A C 1
ATOM 595 O O . GLY A 1 72 ? -1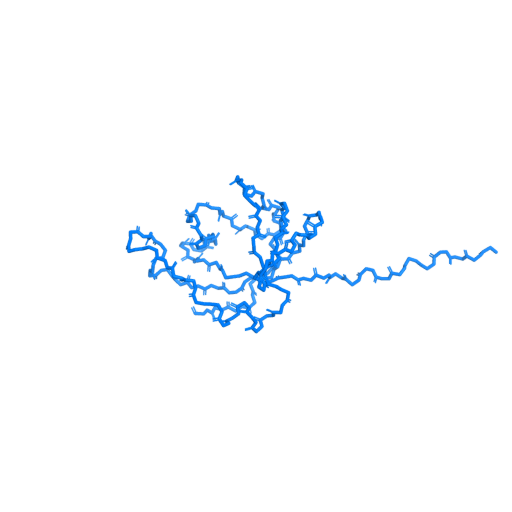1.964 6.761 10.722 1.00 87.38 72 GLY A O 1
ATOM 596 N N . ALA A 1 73 ? -11.624 6.182 8.584 1.00 91.56 73 ALA A N 1
ATOM 597 C CA . ALA A 1 73 ? -10.920 4.952 8.928 1.00 91.56 73 ALA A CA 1
ATOM 598 C C . ALA A 1 73 ? -9.529 5.276 9.511 1.00 91.56 73 ALA A C 1
ATOM 600 O O . ALA A 1 73 ? -8.837 6.135 8.944 1.00 91.56 73 ALA A O 1
ATOM 601 N N . PRO A 1 74 ? -9.086 4.580 10.582 1.00 93.69 74 PRO A N 1
ATOM 602 C CA . PRO A 1 74 ? -7.706 4.652 11.051 1.00 93.69 74 PRO A CA 1
ATOM 603 C C . PRO A 1 74 ? -6.733 4.361 9.913 1.00 93.69 74 PRO A C 1
ATOM 605 O O . PRO A 1 74 ? -7.044 3.581 9.008 1.00 93.69 74 PRO A O 1
ATOM 608 N N . ARG A 1 75 ? -5.552 4.974 9.939 1.00 94.19 75 ARG A N 1
ATOM 609 C CA . ARG A 1 75 ? -4.564 4.812 8.872 1.00 94.19 75 ARG A CA 1
ATOM 610 C C . ARG A 1 75 ? -3.320 4.143 9.413 1.00 94.19 75 ARG A C 1
ATOM 612 O O . ARG A 1 75 ? -2.973 4.262 10.584 1.00 94.19 75 ARG A O 1
ATOM 619 N N . VAL A 1 76 ? -2.632 3.426 8.541 1.00 95.38 76 VAL A N 1
ATOM 620 C CA . VAL A 1 76 ? -1.323 2.864 8.854 1.00 95.38 76 VAL A CA 1
ATOM 621 C C . VAL A 1 76 ? -0.364 3.132 7.717 1.00 95.38 76 VAL A C 1
ATOM 623 O O . VAL A 1 76 ? -0.757 3.199 6.550 1.00 95.38 76 VAL A O 1
ATOM 626 N N . LEU A 1 77 ? 0.906 3.246 8.077 1.00 96.56 77 LEU A N 1
ATOM 627 C CA . LEU A 1 77 ? 1.997 3.158 7.132 1.00 96.56 77 LEU A CA 1
ATOM 628 C C . LEU A 1 77 ? 2.418 1.697 7.008 1.00 96.56 77 LEU A C 1
ATOM 630 O O . LEU A 1 77 ? 2.769 1.072 8.011 1.00 96.56 77 LEU A O 1
ATOM 634 N N . ILE A 1 78 ? 2.414 1.174 5.789 1.00 96.88 78 ILE A N 1
ATOM 635 C CA . ILE A 1 78 ? 2.915 -0.162 5.472 1.00 96.88 78 ILE A CA 1
ATOM 636 C C . ILE A 1 78 ? 4.216 -0.077 4.684 1.00 96.88 78 ILE A C 1
ATOM 638 O O . ILE A 1 78 ? 4.438 0.879 3.936 1.00 96.88 78 ILE A O 1
ATOM 642 N N . GLN A 1 79 ? 5.050 -1.095 4.863 1.00 97.31 79 GLN A N 1
ATOM 643 C CA . GLN A 1 79 ? 6.205 -1.379 4.026 1.00 97.31 79 GLN A CA 1
ATOM 644 C C . GLN A 1 79 ? 5.836 -2.469 3.025 1.00 97.31 79 GLN A C 1
ATOM 646 O O . GLN A 1 79 ? 5.147 -3.430 3.379 1.00 97.31 79 GLN A O 1
ATOM 651 N N . VAL A 1 80 ? 6.284 -2.296 1.788 1.00 97.38 80 VAL A N 1
ATOM 652 C CA . VAL A 1 80 ? 6.035 -3.230 0.699 1.00 97.38 80 VAL A CA 1
ATOM 653 C C . VAL A 1 80 ? 7.297 -3.486 -0.115 1.00 97.38 80 VAL A C 1
ATOM 655 O O . VAL A 1 80 ? 8.128 -2.587 -0.284 1.00 97.38 80 VAL A O 1
ATOM 658 N N . SER A 1 81 ? 7.388 -4.686 -0.672 1.00 96.56 81 SER A N 1
ATOM 659 C CA . SER A 1 81 ? 8.426 -5.076 -1.620 1.00 96.56 81 SER A CA 1
ATOM 660 C C . SER A 1 81 ? 7.915 -4.902 -3.053 1.00 96.56 81 SER A C 1
ATOM 662 O O . SER A 1 81 ? 6.762 -5.244 -3.336 1.00 96.56 81 SER A O 1
ATOM 664 N N . PRO A 1 82 ? 8.720 -4.344 -3.970 1.00 95.25 82 PRO A N 1
ATOM 665 C CA . PRO A 1 82 ? 8.301 -4.129 -5.349 1.00 95.25 82 PRO A CA 1
ATOM 666 C C . PRO A 1 82 ? 8.224 -5.452 -6.118 1.00 95.25 82 PRO A C 1
ATOM 668 O O . PRO A 1 82 ? 9.066 -6.332 -5.952 1.00 95.25 82 PRO A O 1
ATOM 671 N N . VAL A 1 83 ? 7.263 -5.559 -7.035 1.00 93.69 83 VAL A N 1
ATOM 672 C CA . VAL A 1 83 ? 7.242 -6.607 -8.062 1.00 93.69 83 VAL A CA 1
ATOM 673 C C . VAL A 1 83 ? 7.274 -5.941 -9.435 1.00 93.69 83 VAL A C 1
ATOM 675 O O . VAL A 1 83 ? 6.375 -5.182 -9.809 1.00 93.69 83 VAL A O 1
ATOM 678 N N . GLY A 1 84 ? 8.328 -6.233 -10.198 1.00 89.62 84 GLY A N 1
ATOM 679 C CA . GLY A 1 84 ? 8.564 -5.655 -11.519 1.00 89.62 84 GLY A CA 1
ATOM 680 C C . GLY A 1 84 ? 9.386 -4.363 -11.491 1.00 89.62 84 GLY A C 1
ATOM 681 O O . GLY A 1 84 ? 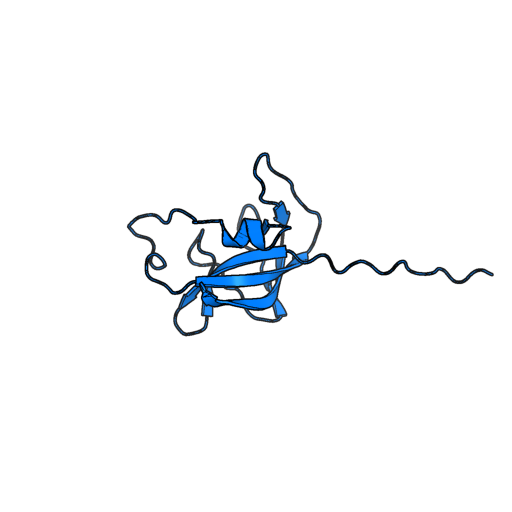10.080 -4.058 -10.523 1.00 89.62 84 GLY A O 1
ATOM 682 N N . LYS A 1 85 ? 9.350 -3.619 -12.602 1.00 90.19 85 LYS A N 1
ATOM 683 C CA . LYS A 1 85 ? 10.163 -2.407 -12.783 1.00 90.19 85 LYS A CA 1
ATOM 684 C C . LYS A 1 85 ? 9.452 -1.164 -12.228 1.00 90.19 85 LYS A C 1
ATOM 686 O O . LYS A 1 85 ? 8.238 -1.042 -12.410 1.00 90.19 85 LYS A O 1
ATOM 691 N N . PRO A 1 86 ? 10.189 -0.217 -11.619 1.00 92.69 86 PRO A N 1
ATOM 692 C CA . PRO A 1 86 ? 9.614 1.044 -11.179 1.00 92.69 86 PRO A CA 1
ATOM 693 C C . PRO A 1 86 ? 9.177 1.889 -12.377 1.00 92.69 86 PRO A C 1
ATOM 695 O O . PRO A 1 86 ? 9.871 1.996 -13.389 1.00 92.69 86 PRO A O 1
ATOM 698 N N . ARG A 1 87 ? 8.028 2.544 -12.236 1.00 92.38 87 ARG A N 1
ATOM 699 C CA . ARG A 1 87 ? 7.545 3.590 -13.136 1.00 92.38 87 ARG A CA 1
ATOM 700 C C . ARG A 1 87 ? 7.500 4.907 -12.383 1.00 92.38 87 ARG A C 1
ATOM 702 O O . ARG A 1 87 ? 6.625 5.121 -11.537 1.00 92.38 87 ARG A O 1
ATOM 709 N N . HIS A 1 88 ? 8.450 5.773 -12.709 1.00 88.19 88 HIS A N 1
ATOM 710 C CA . HIS A 1 88 ? 8.538 7.120 -12.167 1.00 88.19 88 HIS A CA 1
ATOM 711 C C . HIS A 1 88 ? 7.549 8.037 -12.884 1.00 88.19 88 HIS A C 1
ATOM 713 O O . HIS A 1 88 ? 7.354 7.959 -14.097 1.00 88.19 88 HIS A O 1
ATOM 719 N N . THR A 1 89 ? 6.912 8.909 -12.116 1.00 73.94 89 THR A N 1
ATOM 720 C CA . THR A 1 89 ? 6.063 9.984 -12.639 1.00 73.94 89 THR A CA 1
ATOM 721 C C . THR A 1 89 ? 6.709 11.325 -12.295 1.00 73.94 89 THR A C 1
ATOM 723 O O . THR A 1 89 ? 7.696 11.360 -11.572 1.00 73.94 89 THR A O 1
ATOM 726 N N . LYS A 1 90 ? 6.147 12.453 -12.752 1.00 72.25 90 LYS A N 1
ATOM 727 C CA . LYS A 1 90 ? 6.591 13.792 -12.303 1.00 72.25 90 LYS A CA 1
ATOM 728 C C . LYS A 1 90 ? 6.328 14.064 -10.809 1.00 72.25 90 LYS A C 1
ATOM 730 O O . LYS A 1 90 ? 6.642 15.145 -10.330 1.00 72.25 90 LYS A O 1
ATOM 735 N N . SER A 1 91 ? 5.692 13.130 -10.100 1.00 78.94 91 SER A N 1
ATOM 736 C CA . SER A 1 91 ? 5.462 13.206 -8.658 1.00 78.94 91 SER A CA 1
ATOM 737 C C . SER A 1 91 ? 6.483 12.360 -7.907 1.00 78.94 91 SER A C 1
ATOM 739 O O . SER A 1 91 ? 6.996 11.392 -8.460 1.00 78.94 91 SER A O 1
ATOM 741 N N . ASP A 1 92 ? 6.661 12.630 -6.615 1.00 85.31 92 ASP A N 1
ATOM 742 C CA . ASP A 1 92 ? 7.524 11.847 -5.711 1.00 85.31 92 ASP A CA 1
ATOM 743 C C . ASP A 1 92 ? 7.072 10.383 -5.520 1.00 85.31 92 ASP A C 1
ATOM 745 O O . ASP A 1 92 ? 7.658 9.630 -4.744 1.00 85.31 92 ASP A O 1
ATOM 749 N N . LYS A 1 93 ? 5.987 9.968 -6.187 1.00 90.31 93 LYS A N 1
ATOM 750 C CA . LYS A 1 93 ? 5.470 8.604 -6.151 1.00 90.31 93 LYS A CA 1
ATOM 751 C C . LYS A 1 93 ? 6.085 7.770 -7.264 1.00 90.31 93 LYS A C 1
ATOM 753 O O . LYS A 1 93 ? 6.054 8.138 -8.443 1.00 90.31 93 LYS A O 1
ATOM 758 N N . ILE A 1 94 ? 6.500 6.575 -6.879 1.00 93.50 94 ILE A N 1
ATOM 759 C CA . ILE A 1 94 ? 6.907 5.500 -7.777 1.00 93.50 94 ILE A CA 1
ATOM 760 C C . ILE A 1 94 ? 5.728 4.537 -7.890 1.00 93.50 94 ILE A C 1
ATOM 762 O O . ILE A 1 94 ? 5.001 4.322 -6.919 1.00 93.50 94 ILE A O 1
ATOM 766 N N . SER A 1 95 ? 5.496 3.983 -9.076 1.00 94.31 95 SER A N 1
ATOM 767 C CA . SER A 1 95 ? 4.478 2.948 -9.268 1.00 94.31 95 SER A CA 1
ATOM 768 C C . SER A 1 95 ? 5.082 1.627 -9.720 1.00 94.31 95 SER A C 1
ATOM 770 O O . SER A 1 95 ? 6.030 1.615 -10.501 1.00 94.31 95 SER A O 1
ATOM 772 N N . PHE A 1 96 ? 4.502 0.528 -9.246 1.00 94.88 96 PHE A N 1
ATOM 773 C CA . PHE A 1 96 ? 4.842 -0.843 -9.638 1.00 94.88 96 PHE A CA 1
ATOM 774 C C . PHE A 1 96 ? 3.601 -1.570 -10.152 1.00 94.88 96 PHE A C 1
ATOM 776 O O . PHE A 1 96 ? 2.479 -1.187 -9.812 1.00 94.88 96 PHE A O 1
ATOM 783 N N . ASP A 1 97 ? 3.782 -2.615 -10.962 1.00 93.31 97 ASP A N 1
ATOM 784 C CA . ASP A 1 97 ? 2.667 -3.466 -11.407 1.00 93.31 97 ASP A CA 1
ATOM 785 C C . ASP A 1 97 ? 2.013 -4.192 -10.241 1.00 93.31 97 ASP A C 1
ATOM 787 O O . ASP A 1 97 ? 0.786 -4.247 -10.147 1.00 93.31 97 ASP A O 1
ATOM 791 N N . ALA A 1 98 ? 2.843 -4.688 -9.331 1.00 95.25 98 ALA A N 1
ATOM 792 C CA . ALA A 1 98 ? 2.402 -5.279 -8.090 1.00 95.25 98 ALA A CA 1
ATOM 793 C C . ALA A 1 98 ? 3.400 -4.983 -6.968 1.00 95.25 98 ALA A C 1
ATOM 795 O O . ALA A 1 98 ? 4.521 -4.523 -7.202 1.00 95.25 98 ALA A O 1
ATOM 796 N N . VAL A 1 99 ? 2.968 -5.216 -5.735 1.00 96.88 99 VAL A N 1
ATOM 797 C CA . VAL A 1 99 ? 3.825 -5.159 -4.547 1.00 96.88 99 VAL A CA 1
ATOM 798 C C . VAL A 1 99 ? 3.454 -6.285 -3.599 1.00 96.88 99 VAL A C 1
ATOM 800 O O . VAL A 1 99 ? 2.306 -6.716 -3.600 1.00 96.88 99 VAL A O 1
ATOM 803 N N . ILE A 1 100 ? 4.380 -6.711 -2.751 1.00 97.38 100 ILE A N 1
ATOM 804 C CA . ILE A 1 100 ? 4.102 -7.644 -1.655 1.00 97.38 100 ILE A CA 1
ATOM 805 C C . ILE A 1 100 ? 4.012 -6.845 -0.360 1.00 97.38 100 ILE A C 1
ATOM 807 O O . ILE A 1 100 ? 4.866 -6.001 -0.095 1.00 97.38 100 ILE A O 1
ATOM 811 N N . PHE A 1 101 ? 2.965 -7.059 0.436 1.00 97.25 101 PHE A N 1
ATOM 812 C CA . PHE A 1 101 ? 2.835 -6.380 1.725 1.00 97.25 101 PHE A CA 1
ATOM 813 C C . PHE A 1 101 ? 3.683 -7.069 2.802 1.00 97.25 101 PHE A C 1
ATOM 815 O O . PHE A 1 101 ? 3.346 -8.159 3.250 1.00 97.25 101 PHE A O 1
ATOM 822 N N . ASP A 1 102 ? 4.743 -6.404 3.268 1.00 96.38 102 ASP A N 1
ATOM 823 C CA . ASP A 1 102 ? 5.717 -7.014 4.180 1.00 96.38 102 ASP A CA 1
ATOM 824 C C . ASP A 1 102 ? 5.362 -6.839 5.656 1.00 96.38 102 ASP A C 1
ATOM 826 O O . ASP A 1 102 ? 5.448 -7.788 6.430 1.00 96.38 102 ASP A O 1
ATOM 830 N N . LYS A 1 103 ? 5.034 -5.609 6.081 1.00 96.50 103 LYS A N 1
ATOM 831 C CA . LYS A 1 103 ? 4.719 -5.297 7.487 1.00 96.50 103 LYS A CA 1
ATOM 832 C C . LYS A 1 103 ? 4.094 -3.924 7.686 1.00 96.50 103 LYS A C 1
ATOM 834 O O . LYS A 1 103 ? 4.341 -2.980 6.930 1.00 96.50 103 LYS A O 1
ATOM 839 N N . VAL A 1 104 ? 3.332 -3.787 8.768 1.00 97.00 104 VAL A N 1
ATOM 840 C CA . VAL A 1 104 ? 2.914 -2.480 9.289 1.00 97.00 104 VAL A CA 1
ATOM 841 C C . VAL A 1 104 ? 4.109 -1.816 9.968 1.00 97.00 104 VAL A C 1
ATOM 843 O O . VAL A 1 104 ? 4.741 -2.407 10.838 1.00 97.00 104 VAL A O 1
ATOM 846 N N . ILE A 1 105 ? 4.401 -0.575 9.587 1.00 95.88 105 ILE A N 1
ATOM 847 C CA . ILE A 1 105 ? 5.472 0.228 10.184 1.00 95.88 105 ILE A CA 1
ATOM 848 C C . ILE A 1 105 ? 4.960 1.010 11.388 1.00 95.88 105 ILE A C 1
ATOM 850 O O . ILE A 1 105 ? 5.620 1.035 12.423 1.00 95.88 105 ILE A O 1
ATOM 854 N N . ARG A 1 106 ? 3.800 1.667 11.258 1.00 92.31 106 ARG A N 1
ATOM 855 C CA . ARG A 1 106 ? 3.148 2.392 12.360 1.00 92.31 106 ARG A CA 1
ATOM 856 C C . ARG A 1 106 ? 1.682 2.701 12.065 1.00 92.31 106 ARG A C 1
ATOM 858 O O . ARG A 1 106 ? 1.274 2.730 10.904 1.00 92.31 106 ARG A O 1
ATOM 865 N N . ARG A 1 107 ? 0.921 2.994 13.120 1.00 89.88 107 ARG A N 1
ATOM 866 C CA . ARG A 1 107 ? -0.413 3.618 13.043 1.00 89.88 107 ARG A CA 1
ATOM 867 C C . ARG A 1 107 ? -0.271 5.144 12.938 1.00 89.88 107 ARG A C 1
ATOM 869 O O . ARG A 1 107 ? 0.695 5.689 13.472 1.00 89.88 107 ARG A O 1
ATOM 876 N N . ILE A 1 108 ? -1.189 5.788 12.215 1.00 84.88 108 ILE A N 1
ATOM 877 C CA . ILE A 1 108 ? -1.257 7.239 11.961 1.00 84.88 108 ILE A CA 1
ATOM 878 C C . ILE A 1 108 ? -2.620 7.756 12.409 1.00 84.88 108 ILE A C 1
ATOM 880 O O . ILE A 1 108 ? -3.629 7.087 12.077 1.00 84.88 108 ILE A O 1
#

Sequence (108 aa):
IRKKTVESTVNQYYYKIVGVVGGRFFSLFDGKTEYRLGEEVRPQGRGVFVYEQKEQADRNRPHLPKQSKLKGAPRVLIQVSPVGKPRHTKSDKISFDAVIFDKVIRRI